Protein AF-A0A9E3EEW8-F1 (afdb_monomer_lite)

Structure (mmCIF, N/CA/C/O backbone):
data_AF-A0A9E3EEW8-F1
#
_entry.id   AF-A0A9E3EEW8-F1
#
loop_
_atom_site.group_PDB
_atom_site.id
_atom_site.type_symbol
_atom_site.label_atom_id
_atom_site.label_alt_id
_atom_site.label_comp_id
_atom_site.label_asym_id
_atom_site.label_entity_id
_atom_site.label_seq_id
_atom_site.pdbx_PDB_ins_code
_atom_site.Cartn_x
_atom_site.Cartn_y
_atom_site.Cartn_z
_atom_site.occupancy
_atom_site.B_iso_or_equiv
_atom_site.auth_seq_id
_atom_site.auth_comp_id
_atom_site.auth_asym_id
_atom_site.auth_atom_id
_atom_site.pdbx_PDB_model_num
ATOM 1 N N . LYS A 1 1 ? -18.113 -5.551 -27.482 1.00 34.78 1 LYS A N 1
ATOM 2 C CA . LYS A 1 1 ? -17.278 -6.743 -27.773 1.00 34.78 1 LYS A CA 1
ATOM 3 C C . LYS A 1 1 ? -15.870 -6.418 -27.308 1.00 34.78 1 LYS A C 1
ATOM 5 O O . LYS A 1 1 ? -15.199 -5.686 -28.014 1.00 34.78 1 LYS A O 1
ATOM 10 N N . GLY A 1 2 ? -15.486 -6.960 -26.149 1.00 43.91 2 GLY A N 1
ATOM 11 C CA . GLY A 1 2 ? -14.095 -7.108 -25.715 1.00 43.91 2 GLY A CA 1
ATOM 12 C C . GLY A 1 2 ? -13.423 -5.884 -25.098 1.00 43.91 2 GLY A C 1
ATOM 13 O O . GLY A 1 2 ? -12.382 -5.479 -25.605 1.00 43.91 2 GLY A O 1
ATOM 14 N N . ASP A 1 3 ? -13.956 -5.350 -24.000 1.00 38.84 3 ASP A N 1
ATOM 15 C CA . ASP A 1 3 ? -13.170 -4.485 -23.116 1.00 38.84 3 ASP A CA 1
ATOM 16 C C . ASP A 1 3 ? -12.276 -5.399 -22.269 1.00 38.84 3 ASP A C 1
ATOM 18 O O . ASP A 1 3 ? -12.746 -6.154 -21.419 1.00 38.84 3 ASP A O 1
ATOM 22 N N . ASN A 1 4 ? -10.987 -5.427 -22.606 1.00 45.56 4 ASN A N 1
ATOM 23 C CA . ASN A 1 4 ? -9.958 -6.183 -21.900 1.00 45.56 4 ASN A CA 1
ATOM 24 C C . ASN A 1 4 ? -9.696 -5.528 -20.534 1.00 45.56 4 ASN A C 1
ATOM 26 O O . ASN A 1 4 ? -8.698 -4.833 -20.364 1.00 45.56 4 ASN A O 1
ATOM 30 N N . SER A 1 5 ? -10.594 -5.739 -19.569 1.00 46.56 5 SER A N 1
ATOM 31 C CA . SER A 1 5 ? -10.335 -5.492 -18.149 1.00 46.56 5 SER A CA 1
ATOM 32 C C . SER A 1 5 ? -9.250 -6.468 -17.695 1.00 46.56 5 SER A C 1
ATOM 34 O O . SER A 1 5 ? -9.527 -7.618 -17.351 1.00 46.56 5 SER A O 1
ATOM 36 N N . ALA A 1 6 ? -7.993 -6.053 -17.807 1.00 45.31 6 ALA A N 1
ATOM 37 C CA . ALA A 1 6 ? -6.842 -6.841 -17.409 1.00 45.31 6 ALA A CA 1
ATOM 38 C C . ALA A 1 6 ? -6.734 -6.879 -15.875 1.00 45.31 6 ALA A C 1
ATOM 40 O O . ALA A 1 6 ? -5.888 -6.221 -15.296 1.00 45.31 6 ALA A O 1
ATOM 41 N N . GLY A 1 7 ? -7.571 -7.703 -15.240 1.00 49.41 7 GLY A N 1
ATOM 42 C CA . GLY A 1 7 ? -7.485 -8.042 -13.818 1.00 49.41 7 GLY A CA 1
ATOM 43 C C . GLY A 1 7 ? -8.575 -7.378 -12.985 1.00 49.41 7 GLY A C 1
ATOM 44 O O . GLY A 1 7 ? -8.652 -6.166 -12.868 1.00 49.41 7 GLY A O 1
ATOM 45 N N . SER A 1 8 ? -9.430 -8.183 -12.367 1.00 56.59 8 SER A N 1
ATOM 46 C CA . SER A 1 8 ? -10.516 -7.764 -11.470 1.00 56.59 8 SER A CA 1
ATOM 47 C C . SER A 1 8 ? -10.060 -7.144 -10.138 1.00 56.59 8 SER A C 1
ATOM 49 O O . SER A 1 8 ? -10.896 -6.901 -9.271 1.00 56.59 8 SER A O 1
ATOM 51 N N . ASP A 1 9 ? -8.760 -6.898 -9.964 1.00 73.31 9 ASP A N 1
ATOM 52 C CA . ASP A 1 9 ? -8.111 -6.667 -8.669 1.00 73.31 9 ASP A CA 1
ATOM 53 C C . ASP A 1 9 ? -7.173 -5.445 -8.700 1.00 73.31 9 ASP A C 1
ATOM 55 O O . ASP A 1 9 ? -6.140 -5.411 -8.025 1.00 73.31 9 ASP A O 1
ATOM 59 N N . GLU A 1 10 ? -7.532 -4.442 -9.503 1.00 83.25 10 GLU A N 1
ATOM 60 C CA . GLU A 1 10 ?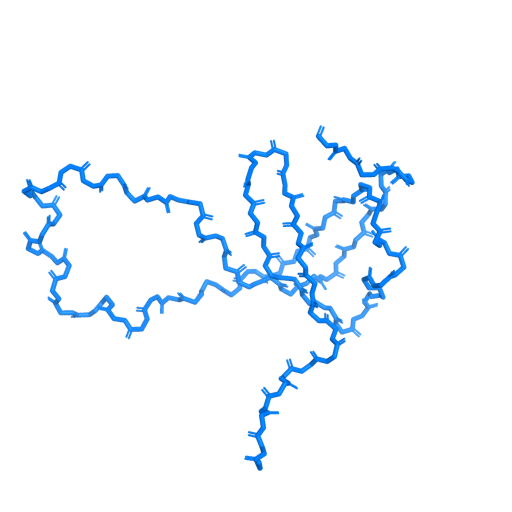 -6.868 -3.137 -9.557 1.00 83.25 10 GLU A CA 1
ATOM 61 C C . GLU A 1 10 ? -7.620 -2.127 -8.674 1.00 83.25 10 GLU A C 1
ATOM 63 O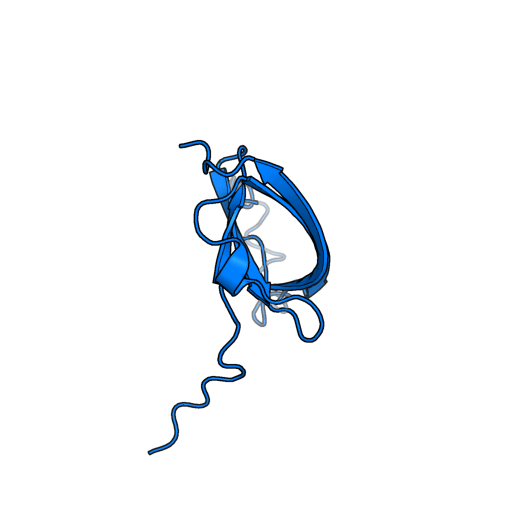 O . GLU A 1 10 ? -8.848 -2.011 -8.720 1.00 83.25 10 GLU A O 1
ATOM 68 N N . TYR A 1 11 ? -6.881 -1.398 -7.839 1.00 88.06 11 TYR A N 1
ATOM 69 C CA . TYR A 1 11 ? -7.411 -0.434 -6.876 1.00 88.06 11 TYR A CA 1
ATOM 70 C C . TYR A 1 11 ? -6.613 0.867 -6.919 1.00 88.06 11 TYR A C 1
ATOM 72 O O . TYR A 1 11 ? -5.455 0.885 -7.323 1.00 88.06 11 TYR A O 1
ATOM 80 N N . LEU A 1 12 ? -7.212 1.964 -6.456 1.00 88.38 12 LEU A N 1
ATOM 81 C CA . LEU A 1 12 ? -6.512 3.237 -6.295 1.00 88.38 12 LEU A CA 1
ATOM 82 C C . LEU A 1 12 ? -5.993 3.385 -4.865 1.00 88.38 12 LEU A C 1
ATOM 84 O O . LEU A 1 12 ? -6.763 3.318 -3.906 1.00 88.38 12 LEU A O 1
ATOM 88 N N . LEU A 1 13 ? -4.694 3.633 -4.736 1.00 87.81 13 LEU A N 1
ATOM 89 C CA . LEU A 1 13 ? -4.038 3.989 -3.484 1.00 87.81 13 LEU A CA 1
ATOM 90 C C . LEU A 1 13 ? -3.761 5.494 -3.474 1.00 87.81 13 LEU A C 1
ATOM 92 O O . LEU A 1 13 ? -2.979 5.986 -4.285 1.00 87.81 13 LEU A O 1
ATOM 96 N N . ALA A 1 14 ? -4.394 6.216 -2.552 1.00 88.38 14 ALA A N 1
ATOM 97 C CA . ALA A 1 14 ? -4.091 7.617 -2.279 1.00 88.38 14 ALA A CA 1
ATOM 98 C C . ALA A 1 14 ? -3.033 7.703 -1.172 1.00 88.38 14 ALA A C 1
ATOM 100 O O . ALA A 1 14 ? -3.208 7.121 -0.100 1.00 88.38 14 ALA A O 1
ATOM 101 N N . ALA A 1 15 ? -1.942 8.411 -1.439 1.00 85.44 15 ALA A N 1
ATOM 102 C CA . ALA A 1 15 ? -0.869 8.647 -0.488 1.00 85.44 15 ALA A CA 1
ATOM 103 C C . ALA A 1 15 ? -1.004 10.032 0.169 1.00 85.44 15 ALA A C 1
ATOM 105 O O . ALA A 1 15 ? -1.621 10.952 -0.369 1.00 85.44 15 ALA A O 1
ATOM 106 N N . ASN A 1 16 ? -0.410 10.183 1.355 1.00 84.19 16 ASN A N 1
ATOM 107 C CA . ASN A 1 16 ? -0.513 11.400 2.170 1.00 84.19 16 ASN A CA 1
ATOM 108 C C . ASN A 1 16 ? 0.135 12.641 1.523 1.00 84.19 16 ASN A C 1
ATOM 110 O O . ASN A 1 16 ? -0.114 13.760 1.964 1.00 84.19 16 ASN A O 1
ATOM 114 N N . ASP A 1 17 ? 0.976 12.456 0.508 1.00 80.50 17 ASP A N 1
ATOM 115 C CA . ASP A 1 17 ? 1.582 13.519 -0.301 1.00 80.50 17 ASP A CA 1
ATOM 116 C C . ASP A 1 17 ? 0.648 14.033 -1.419 1.00 80.50 17 ASP A C 1
ATOM 118 O O . ASP A 1 17 ? 1.016 14.952 -2.150 1.00 80.50 17 ASP A O 1
ATOM 122 N N . GLY A 1 18 ? -0.566 13.479 -1.529 1.00 81.25 18 GLY A N 1
ATOM 123 C CA . GLY A 1 18 ? -1.558 13.818 -2.554 1.00 81.25 18 GLY A CA 1
ATOM 124 C C . GLY A 1 18 ? -1.442 12.979 -3.828 1.00 81.25 18 GLY A C 1
ATOM 125 O O . GLY A 1 18 ? -2.240 13.150 -4.750 1.00 81.25 18 GLY A O 1
ATOM 126 N N . SER A 1 19 ? -0.478 12.065 -3.875 1.00 78.94 19 SER A N 1
ATOM 127 C CA . SER A 1 19 ? -0.225 11.180 -5.003 1.00 78.94 19 SER A CA 1
ATOM 128 C C . SER A 1 19 ? -1.243 10.045 -5.068 1.00 78.94 19 SER A C 1
ATOM 130 O O . SER A 1 19 ? -1.661 9.507 -4.041 1.00 78.94 19 SER A O 1
ATOM 132 N N . THR A 1 20 ? -1.608 9.623 -6.278 1.00 84.88 20 THR A N 1
ATOM 133 C CA . THR A 1 20 ? -2.488 8.466 -6.496 1.00 84.88 20 THR A CA 1
ATOM 134 C C . THR A 1 20 ? -1.796 7.413 -7.339 1.00 84.88 20 THR A C 1
ATOM 136 O O . THR A 1 20 ? -1.193 7.749 -8.353 1.00 84.88 20 THR A O 1
ATOM 139 N N . TRP A 1 21 ? -1.933 6.151 -6.946 1.00 86.19 21 TRP A N 1
ATOM 140 C CA . TRP A 1 21 ? -1.318 5.007 -7.610 1.00 86.19 21 TRP A CA 1
ATOM 141 C C . TRP A 1 21 ? -2.386 3.993 -7.997 1.00 86.19 21 TRP A C 1
ATOM 143 O O . TRP A 1 21 ? -3.246 3.664 -7.178 1.00 86.19 21 TRP A O 1
ATOM 153 N N . GLU A 1 22 ? -2.300 3.452 -9.208 1.00 87.44 22 GLU A N 1
ATOM 154 C CA . GLU A 1 22 ? -3.024 2.229 -9.552 1.00 87.44 22 GLU A CA 1
ATOM 155 C C . GLU A 1 22 ? -2.237 1.045 -8.989 1.00 87.44 22 GLU A C 1
ATOM 157 O O . GLU A 1 22 ? -1.038 0.902 -9.246 1.00 87.44 22 GLU A O 1
ATOM 162 N N . VAL A 1 23 ? -2.881 0.230 -8.161 1.00 89.12 23 VAL A N 1
ATOM 163 C CA . VAL A 1 23 ? -2.246 -0.886 -7.467 1.00 89.12 23 VAL A CA 1
ATOM 164 C C . VAL A 1 23 ? -2.968 -2.188 -7.756 1.00 89.12 23 VAL A C 1
ATOM 166 O O . VAL A 1 23 ? -4.193 -2.252 -7.694 1.00 89.12 23 VAL A O 1
ATOM 169 N N . ARG A 1 24 ? -2.204 -3.251 -7.990 1.00 90.75 24 ARG A N 1
ATOM 170 C CA . ARG A 1 24 ? -2.723 -4.619 -8.102 1.00 90.75 24 ARG A CA 1
ATOM 171 C C . ARG A 1 24 ? -1.918 -5.583 -7.254 1.00 90.75 24 ARG A C 1
ATOM 173 O O . ARG A 1 24 ? -0.764 -5.305 -6.928 1.00 90.75 24 ARG A O 1
ATOM 180 N N . SER A 1 25 ? -2.479 -6.740 -6.931 1.00 87.31 25 SER A N 1
ATOM 181 C CA . SER A 1 25 ? -1.729 -7.814 -6.280 1.00 87.31 25 SER A CA 1
ATOM 182 C C . SER A 1 25 ? -2.303 -9.175 -6.632 1.00 87.31 25 SER A C 1
ATOM 184 O O . SER A 1 25 ? -3.512 -9.364 -6.577 1.00 87.31 25 SER A O 1
ATOM 186 N N . ASP A 1 26 ? -1.424 -10.136 -6.910 1.00 84.56 26 ASP A N 1
ATOM 187 C CA . ASP A 1 26 ? -1.811 -11.535 -7.121 1.00 84.56 26 ASP A CA 1
ATOM 188 C C . ASP A 1 26 ? -1.814 -12.343 -5.809 1.00 84.56 26 ASP A C 1
ATOM 190 O O . ASP A 1 26 ? -2.388 -13.428 -5.739 1.00 84.56 26 ASP A O 1
ATOM 194 N N . ASN A 1 27 ? -1.149 -11.835 -4.762 1.00 83.19 27 ASN A N 1
ATOM 195 C CA . ASN A 1 27 ? -0.899 -12.576 -3.519 1.00 83.19 27 ASN A CA 1
ATOM 196 C C . ASN A 1 27 ? -1.548 -11.937 -2.278 1.00 83.19 27 ASN A C 1
ATOM 198 O O . ASN A 1 27 ? -1.636 -12.571 -1.227 1.00 83.19 27 ASN A O 1
ATOM 202 N N . VAL A 1 28 ? -2.012 -10.689 -2.380 1.00 85.00 28 VAL A N 1
ATOM 203 C CA . VAL A 1 28 ? -2.664 -9.959 -1.288 1.00 85.00 28 VAL A CA 1
ATOM 204 C C . VAL A 1 28 ? -4.071 -9.553 -1.713 1.00 85.00 28 VAL A C 1
ATOM 206 O O . VAL A 1 28 ? -4.273 -8.962 -2.767 1.00 85.00 28 VAL A O 1
ATOM 209 N N . SER A 1 29 ? -5.064 -9.820 -0.864 1.00 88.94 29 SER A N 1
ATOM 210 C CA . SER A 1 29 ? -6.447 -9.405 -1.117 1.00 88.94 29 SER A CA 1
ATOM 211 C C . SER A 1 29 ? -6.636 -7.921 -0.780 1.00 88.94 29 SER A C 1
ATOM 213 O O . SER A 1 29 ? -7.036 -7.573 0.332 1.00 88.94 29 SER A O 1
ATOM 215 N N . LEU A 1 30 ? -6.348 -7.046 -1.747 1.00 88.38 30 LEU A N 1
ATOM 216 C CA . LEU A 1 30 ? -6.434 -5.586 -1.598 1.00 88.38 30 LEU A CA 1
ATOM 217 C C . LEU A 1 30 ? -7.848 -5.109 -1.215 1.00 88.38 30 LEU A C 1
ATOM 219 O O . LEU A 1 30 ? -7.991 -4.188 -0.413 1.00 88.38 30 LEU A O 1
ATOM 223 N N . ALA A 1 31 ? -8.888 -5.810 -1.678 1.00 88.50 31 ALA A N 1
ATOM 224 C CA . ALA A 1 31 ? -10.287 -5.562 -1.318 1.00 88.50 31 ALA A CA 1
ATOM 225 C C . ALA A 1 31 ? -10.546 -5.508 0.201 1.00 88.50 31 ALA A C 1
ATOM 227 O O . ALA A 1 31 ? -11.404 -4.758 0.663 1.00 88.50 31 ALA A O 1
ATOM 228 N N . LYS A 1 32 ? -9.808 -6.296 0.997 1.00 89.06 32 LYS A N 1
ATOM 229 C CA . LYS A 1 32 ? -9.964 -6.343 2.464 1.00 89.06 32 LYS A CA 1
ATOM 230 C C . LYS A 1 32 ? -9.394 -5.117 3.174 1.00 89.06 32 LYS A C 1
ATOM 232 O O . LYS A 1 32 ? -9.587 -4.969 4.376 1.00 89.06 32 LYS A O 1
ATOM 237 N N . HIS A 1 33 ? -8.670 -4.274 2.448 1.00 88.88 33 HIS A N 1
ATOM 238 C CA . HIS A 1 33 ? -7.988 -3.107 2.984 1.00 88.88 33 HIS A CA 1
ATOM 239 C C . HIS A 1 33 ? -8.581 -1.787 2.477 1.00 88.88 33 HIS A C 1
ATOM 241 O O . HIS A 1 33 ? -8.009 -0.722 2.704 1.00 88.88 33 HIS A O 1
ATOM 247 N N . LEU A 1 34 ? -9.742 -1.835 1.817 1.00 89.06 34 LEU A N 1
ATOM 248 C CA . LEU A 1 34 ? -10.466 -0.632 1.423 1.00 89.06 34 LEU A CA 1
ATOM 249 C C . LEU A 1 34 ? -10.880 0.168 2.659 1.00 89.06 34 LEU A C 1
ATOM 251 O O . LEU A 1 34 ? -11.452 -0.371 3.600 1.00 89.06 34 LEU A O 1
ATOM 255 N N . GLY A 1 35 ? -10.598 1.470 2.641 1.00 88.62 35 GLY A N 1
ATOM 256 C CA . GLY A 1 35 ? -10.893 2.353 3.768 1.00 88.62 35 GLY A CA 1
ATOM 257 C C . GLY A 1 35 ? -9.929 2.219 4.949 1.00 88.62 35 GLY A C 1
ATOM 258 O O . GLY A 1 35 ? -10.126 2.922 5.934 1.00 88.62 35 GLY A O 1
ATOM 259 N N . HIS A 1 36 ? -8.884 1.395 4.847 1.00 92.06 36 HIS A N 1
ATOM 260 C CA . HIS A 1 36 ? -7.809 1.306 5.834 1.00 92.06 36 HIS A CA 1
ATOM 261 C C . HIS A 1 36 ? -6.627 2.191 5.434 1.00 92.06 36 HIS A C 1
ATOM 263 O O . HIS A 1 36 ? -6.390 2.441 4.252 1.00 92.06 36 HIS A O 1
ATOM 269 N N . THR A 1 37 ? -5.839 2.619 6.419 1.00 92.81 37 THR A N 1
ATOM 270 C CA . THR A 1 37 ? -4.485 3.113 6.148 1.00 92.81 37 THR A CA 1
ATOM 271 C C . THR A 1 37 ? -3.553 1.910 6.082 1.00 92.81 37 THR A C 1
ATOM 273 O O . THR A 1 37 ? -3.518 1.075 6.993 1.00 92.81 37 THR A O 1
ATOM 276 N N . VAL A 1 38 ? -2.806 1.802 4.986 1.00 92.00 38 VAL A N 1
ATOM 277 C CA . VAL A 1 38 ? -1.881 0.697 4.727 1.00 92.00 38 VAL A CA 1
ATOM 278 C C . VAL A 1 38 ? -0.535 1.228 4.268 1.00 92.00 38 VAL A C 1
ATOM 280 O O . VAL A 1 38 ? -0.445 2.287 3.653 1.00 92.00 38 VAL A O 1
ATOM 283 N N . MET A 1 39 ? 0.512 0.462 4.539 1.00 92.00 39 MET A N 1
ATOM 284 C CA . MET A 1 39 ? 1.819 0.632 3.927 1.00 92.00 39 MET A CA 1
ATOM 285 C C . MET A 1 39 ? 1.986 -0.486 2.899 1.00 92.00 39 MET A C 1
ATOM 287 O O . MET A 1 39 ? 1.933 -1.664 3.251 1.00 92.00 39 MET A O 1
ATOM 291 N N . ALA A 1 40 ? 2.117 -0.115 1.629 1.00 90.00 40 ALA A N 1
ATOM 292 C CA . ALA A 1 40 ? 2.220 -1.054 0.520 1.00 90.00 40 ALA A CA 1
ATOM 293 C C . ALA A 1 40 ? 3.646 -1.055 -0.038 1.00 90.00 40 ALA A C 1
ATOM 295 O O . ALA A 1 40 ? 4.187 -0.002 -0.375 1.00 90.00 40 ALA A O 1
ATOM 296 N N . THR A 1 41 ? 4.227 -2.245 -0.162 1.00 90.94 41 THR A N 1
ATOM 297 C CA . THR A 1 41 ? 5.521 -2.467 -0.811 1.00 90.94 41 THR A CA 1
ATOM 298 C C . THR A 1 41 ? 5.274 -3.222 -2.108 1.00 90.94 41 THR A C 1
ATOM 300 O O . THR A 1 41 ? 4.571 -4.237 -2.127 1.00 90.94 41 THR A O 1
ATOM 303 N N . GLY A 1 42 ? 5.849 -2.741 -3.205 1.00 88.00 42 GLY A N 1
ATOM 304 C CA . GLY A 1 42 ? 5.620 -3.338 -4.510 1.00 88.00 42 GLY A CA 1
ATOM 305 C C . GLY A 1 42 ? 6.621 -2.912 -5.568 1.00 88.00 42 GLY A C 1
ATOM 306 O O . GLY A 1 42 ? 7.477 -2.053 -5.354 1.00 88.00 42 GLY A O 1
ATOM 307 N N . VAL A 1 43 ? 6.494 -3.539 -6.733 1.00 86.31 43 VAL A N 1
ATOM 308 C CA . VAL A 1 43 ? 7.267 -3.201 -7.926 1.00 86.31 43 VAL A CA 1
ATOM 309 C C . VAL A 1 43 ? 6.473 -2.190 -8.741 1.00 86.31 43 VAL A C 1
ATOM 311 O O . VAL A 1 43 ? 5.344 -2.463 -9.148 1.00 86.31 43 VAL A O 1
ATOM 314 N N . VAL A 1 44 ? 7.071 -1.028 -8.997 1.00 80.19 44 VAL A N 1
ATOM 315 C CA . VAL A 1 44 ? 6.480 0.005 -9.850 1.00 80.19 44 VAL A CA 1
ATOM 316 C C . VAL A 1 44 ? 6.873 -0.264 -11.297 1.00 80.19 44 VAL A C 1
ATOM 318 O O . VAL A 1 44 ? 8.047 -0.180 -11.664 1.00 80.19 44 VAL A O 1
ATOM 321 N N . ALA A 1 45 ? 5.881 -0.553 -12.133 1.00 71.06 45 ALA A N 1
ATOM 322 C CA . ALA A 1 45 ? 6.038 -0.473 -13.571 1.00 71.06 45 ALA A CA 1
ATOM 323 C C . ALA A 1 45 ? 5.768 0.980 -13.964 1.00 71.06 45 ALA A C 1
ATOM 325 O O . ALA A 1 45 ? 4.623 1.400 -14.127 1.00 71.06 45 ALA A O 1
ATOM 326 N N . HIS A 1 46 ? 6.831 1.777 -14.089 1.00 59.16 46 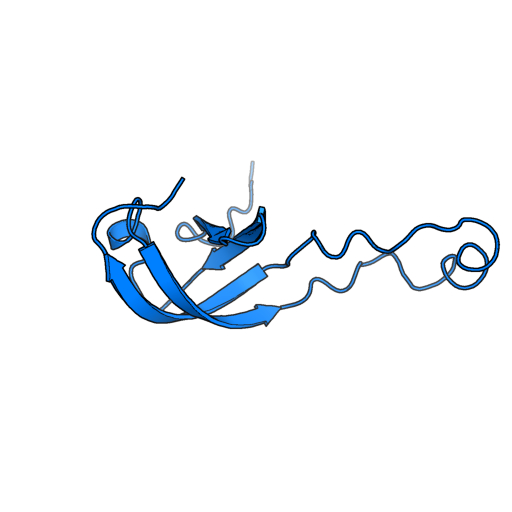HIS A N 1
ATOM 327 C CA . HIS A 1 46 ? 6.694 3.086 -14.711 1.00 59.16 46 HIS A CA 1
ATOM 328 C C . HIS A 1 46 ? 6.269 2.825 -16.155 1.00 59.16 46 HIS A C 1
ATOM 330 O O . HIS A 1 46 ? 7.050 2.277 -16.939 1.00 59.16 46 HIS A O 1
ATOM 336 N N . SER A 1 47 ? 5.026 3.161 -16.500 1.00 51.88 47 SER A N 1
ATOM 337 C CA . SER A 1 47 ? 4.579 3.251 -17.882 1.00 51.88 47 SER A CA 1
ATOM 338 C C . SER A 1 47 ? 5.384 4.376 -18.515 1.00 51.88 47 SER A C 1
ATOM 340 O O . SER A 1 47 ? 4.953 5.525 -18.552 1.00 51.88 47 SER A O 1
ATOM 342 N N . ALA A 1 48 ? 6.614 4.049 -18.918 1.00 48.31 48 ALA A N 1
ATOM 343 C CA . ALA A 1 48 ? 7.493 4.926 -19.652 1.00 48.31 48 ALA A CA 1
ATOM 344 C C . ALA A 1 48 ? 6.673 5.426 -20.829 1.00 48.31 48 ALA A C 1
ATOM 346 O O . ALA A 1 48 ? 6.319 4.643 -21.712 1.00 48.31 48 ALA A O 1
ATOM 347 N N . MET A 1 49 ? 6.299 6.702 -20.743 1.00 46.34 49 MET A N 1
ATOM 348 C CA . MET A 1 49 ? 5.485 7.415 -21.707 1.00 46.34 49 MET A CA 1
ATOM 349 C C . MET A 1 49 ? 5.813 6.915 -23.108 1.00 46.34 49 MET A C 1
ATOM 351 O O . MET A 1 49 ? 6.894 7.187 -23.638 1.00 46.34 49 MET A O 1
ATOM 355 N N . HIS A 1 50 ? 4.878 6.192 -23.715 1.00 43.16 50 HIS A N 1
ATOM 356 C CA . HIS A 1 50 ? 5.004 5.675 -25.073 1.00 43.16 50 HIS A CA 1
ATOM 357 C C . HIS A 1 50 ? 4.838 6.806 -26.113 1.00 43.16 50 HIS A C 1
ATOM 359 O O . HIS A 1 50 ? 4.181 6.628 -27.129 1.00 43.16 50 HIS A O 1
ATOM 365 N N . ASN A 1 51 ? 5.411 7.983 -25.823 1.00 42.75 51 ASN A N 1
ATOM 366 C CA . ASN A 1 51 ? 5.494 9.182 -26.660 1.00 42.75 51 ASN A CA 1
ATOM 367 C C . ASN A 1 51 ? 6.744 10.052 -26.374 1.00 42.75 51 ASN A C 1
ATOM 369 O O . ASN A 1 51 ? 6.931 11.072 -27.026 1.00 42.75 51 ASN A O 1
ATOM 373 N N . MET A 1 52 ? 7.651 9.677 -25.457 1.00 46.19 52 MET A N 1
ATOM 374 C CA . MET A 1 52 ? 8.914 10.415 -25.253 1.00 46.19 52 MET A CA 1
ATOM 375 C C . MET A 1 52 ? 10.076 9.797 -26.037 1.00 46.19 52 MET A C 1
ATOM 377 O O . 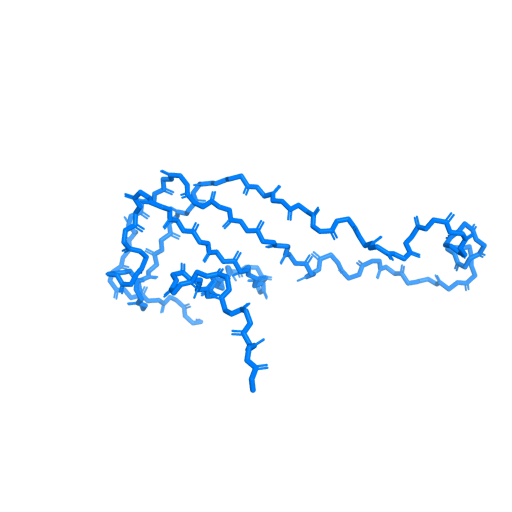MET A 1 52 ? 11.073 9.371 -25.450 1.00 46.19 52 MET A O 1
ATOM 381 N N . LYS A 1 53 ? 9.963 9.709 -27.365 1.00 48.66 53 LYS A N 1
ATOM 382 C CA . LYS A 1 53 ? 11.127 9.343 -28.188 1.00 48.66 53 LYS A CA 1
ATOM 383 C C . LYS A 1 53 ? 11.507 10.293 -29.311 1.00 48.66 53 LYS A C 1
ATOM 385 O O . LYS A 1 53 ? 12.590 10.082 -29.842 1.00 48.66 53 LYS A O 1
ATOM 390 N N . GLU A 1 54 ? 10.766 11.364 -29.594 1.00 46.41 54 GLU A N 1
ATOM 391 C CA . GLU A 1 54 ? 11.230 12.286 -30.645 1.00 46.41 54 GLU A CA 1
ATOM 392 C C . GLU A 1 54 ? 11.193 13.775 -30.272 1.00 46.41 54 GLU A C 1
ATOM 394 O O . GLU A 1 54 ? 12.211 14.445 -30.432 1.00 46.41 54 GLU A O 1
ATOM 399 N N . ASP A 1 55 ? 10.135 14.292 -29.640 1.00 46.72 55 ASP A N 1
ATOM 400 C CA . ASP A 1 55 ? 9.973 15.759 -29.548 1.00 46.72 55 ASP A CA 1
ATOM 401 C C . ASP A 1 55 ? 10.326 16.414 -28.195 1.00 46.72 55 ASP A C 1
ATOM 403 O O . ASP A 1 55 ? 10.339 17.641 -28.070 1.00 46.72 55 ASP A O 1
ATOM 407 N N . THR A 1 56 ? 10.666 15.647 -27.153 1.00 46.75 56 THR A N 1
ATOM 408 C CA . THR A 1 56 ? 10.887 16.215 -25.802 1.00 46.75 56 THR A CA 1
ATOM 409 C C . THR A 1 56 ? 12.273 16.821 -25.582 1.00 46.75 56 THR A C 1
ATOM 411 O O . THR A 1 56 ? 12.498 17.473 -24.561 1.00 46.75 56 THR A O 1
ATOM 414 N N . LYS A 1 57 ? 13.223 16.647 -26.511 1.00 48.81 57 LYS A N 1
ATOM 415 C CA . LYS A 1 57 ? 14.554 17.261 -26.369 1.00 48.81 57 LYS A CA 1
ATOM 416 C C . LYS A 1 57 ? 14.548 18.761 -26.695 1.00 48.81 57 LYS A C 1
ATOM 418 O O . LYS A 1 57 ? 15.427 19.473 -26.219 1.00 48.81 57 LYS A O 1
ATOM 423 N N . THR A 1 58 ? 13.554 19.246 -27.442 1.00 45.81 58 THR A N 1
ATOM 424 C CA . THR A 1 58 ? 13.513 20.645 -27.908 1.00 45.81 58 THR A CA 1
ATOM 425 C C . THR A 1 58 ? 12.616 21.537 -27.042 1.00 45.81 58 THR A C 1
ATOM 427 O O . THR A 1 58 ? 12.912 22.715 -26.883 1.00 45.81 58 THR A O 1
ATOM 430 N N . MET A 1 59 ? 11.571 20.995 -26.401 1.00 44.62 59 MET A N 1
ATOM 431 C CA . MET A 1 59 ? 10.605 21.800 -25.625 1.00 44.62 59 MET A CA 1
ATOM 432 C C . MET A 1 59 ? 10.991 22.041 -24.154 1.00 44.62 59 MET A C 1
ATOM 434 O O . MET A 1 59 ? 10.467 22.959 -23.521 1.00 44.62 59 MET A O 1
ATOM 438 N N . ALA A 1 60 ? 11.926 21.255 -23.608 1.00 45.88 60 ALA A N 1
ATOM 439 C CA . ALA A 1 60 ? 12.362 21.359 -22.210 1.00 45.88 60 ALA A CA 1
ATOM 440 C C . ALA A 1 60 ? 13.233 22.597 -21.912 1.00 45.88 60 ALA A C 1
ATOM 442 O O . ALA A 1 60 ? 13.522 22.870 -20.750 1.00 45.88 60 ALA A O 1
ATOM 443 N N . HIS A 1 61 ? 13.672 23.329 -22.941 1.00 48.78 61 HIS A N 1
ATOM 444 C CA . HIS A 1 61 ? 14.483 24.535 -22.763 1.00 48.78 61 HIS A CA 1
ATOM 445 C C . HIS A 1 61 ? 13.648 25.829 -22.734 1.00 48.78 61 HIS A C 1
ATOM 447 O O . HIS A 1 61 ? 14.108 26.818 -22.173 1.00 48.78 61 HIS A O 1
ATOM 453 N N . ASP A 1 62 ? 12.437 25.839 -23.305 1.00 46.41 62 ASP A N 1
ATOM 454 C CA . ASP A 1 62 ? 11.679 27.088 -23.533 1.00 46.41 62 ASP A CA 1
ATOM 455 C C . ASP A 1 62 ? 10.430 27.236 -22.655 1.00 46.41 62 ASP A C 1
ATOM 457 O O . ASP A 1 62 ? 9.962 28.334 -22.365 1.00 46.41 62 ASP A O 1
ATOM 461 N N . SER A 1 63 ? 9.890 26.125 -22.166 1.00 42.75 63 SER A N 1
ATOM 462 C CA . SER A 1 63 ? 8.743 26.153 -21.270 1.00 42.75 63 SER A CA 1
ATOM 463 C C . SER A 1 63 ? 9.191 25.604 -19.926 1.00 42.75 63 SER A C 1
ATOM 465 O O . SER A 1 63 ? 9.612 24.456 -19.830 1.00 42.75 63 SER A O 1
ATOM 467 N N . GLY A 1 64 ? 9.149 26.433 -18.879 1.00 46.88 64 GLY A N 1
ATOM 468 C CA . GLY A 1 64 ? 9.461 26.068 -17.489 1.00 46.88 64 GLY A CA 1
ATOM 469 C C . GLY A 1 64 ? 8.470 25.063 -16.884 1.00 46.88 64 GLY A C 1
ATOM 470 O O . GLY A 1 64 ? 8.045 25.217 -15.739 1.00 46.88 64 GLY A O 1
ATOM 471 N N . VAL A 1 65 ? 8.071 24.058 -17.663 1.00 44.75 65 VAL A N 1
ATOM 472 C CA . VAL A 1 65 ? 7.225 22.938 -17.285 1.00 44.75 65 VAL A CA 1
ATOM 473 C C . VAL A 1 65 ? 8.055 22.062 -16.362 1.00 44.75 65 VAL A C 1
ATOM 475 O O . VAL A 1 65 ? 8.809 21.181 -16.776 1.00 44.75 65 VAL A O 1
ATOM 478 N N . LYS A 1 66 ? 7.925 22.340 -15.066 1.00 45.94 66 LYS A N 1
ATOM 479 C CA . LYS A 1 66 ? 8.230 21.362 -14.031 1.00 45.94 66 LYS A CA 1
ATOM 480 C C . LYS A 1 66 ? 7.375 20.145 -14.358 1.00 45.94 66 LYS A C 1
ATOM 482 O O . LYS A 1 66 ? 6.152 20.270 -14.425 1.00 45.94 66 LYS A O 1
ATOM 487 N N . LYS A 1 67 ? 8.024 19.012 -14.631 1.00 45.66 67 LYS A N 1
ATOM 488 C CA . LYS A 1 67 ? 7.368 17.704 -14.692 1.00 45.66 67 LYS A CA 1
ATOM 489 C C . LYS A 1 67 ? 6.422 17.656 -13.497 1.00 45.66 67 LYS A C 1
ATOM 491 O O . LYS A 1 67 ? 6.872 17.847 -12.372 1.00 45.66 67 LYS A O 1
ATOM 496 N N . SER A 1 68 ? 5.117 17.553 -13.732 1.00 42.22 68 SER A N 1
ATOM 497 C CA . SER A 1 68 ? 4.221 17.250 -12.623 1.00 42.22 68 SER A CA 1
ATOM 498 C C . SER A 1 68 ? 4.532 15.810 -12.258 1.00 42.22 68 SER A C 1
ATOM 500 O O . SER A 1 68 ? 4.070 14.887 -12.913 1.00 42.22 68 SER A O 1
ATOM 502 N N . ASP A 1 69 ? 5.401 15.642 -11.264 1.00 49.06 69 ASP A N 1
ATOM 503 C CA . ASP A 1 69 ? 5.831 14.356 -10.714 1.00 49.06 69 ASP A CA 1
ATOM 504 C C . ASP A 1 69 ? 4.679 13.604 -10.013 1.00 49.06 69 ASP A C 1
ATOM 506 O O . ASP A 1 69 ? 4.930 12.617 -9.341 1.00 49.06 69 ASP A O 1
ATOM 510 N N . THR A 1 70 ? 3.431 14.066 -10.158 1.00 50.00 70 THR A N 1
ATOM 511 C CA . THR A 1 70 ? 2.209 13.528 -9.549 1.00 50.00 70 THR A CA 1
ATOM 512 C C . THR A 1 70 ? 1.549 12.401 -10.345 1.00 50.00 70 THR A C 1
ATOM 514 O O . THR A 1 70 ? 0.594 11.796 -9.858 1.00 50.00 70 THR A O 1
ATOM 517 N N . GLU A 1 71 ? 2.023 12.085 -11.553 1.00 54.00 71 GLU A N 1
ATOM 518 C CA . GLU A 1 71 ? 1.556 10.912 -12.303 1.00 54.00 71 GLU A CA 1
ATOM 519 C C . GLU A 1 71 ? 2.330 9.671 -11.857 1.00 54.00 71 GLU A C 1
ATOM 521 O O . GLU A 1 71 ? 3.323 9.251 -12.460 1.00 54.00 71 GLU A O 1
ATOM 526 N N . HIS A 1 72 ? 1.883 9.090 -10.750 1.00 66.69 72 HIS A N 1
ATOM 527 C CA . HIS A 1 72 ? 2.478 7.876 -10.230 1.00 66.69 72 HIS A CA 1
ATOM 528 C C . HIS A 1 72 ? 1.864 6.647 -10.916 1.00 66.69 72 HIS A C 1
ATOM 530 O O . HIS A 1 72 ? 0.649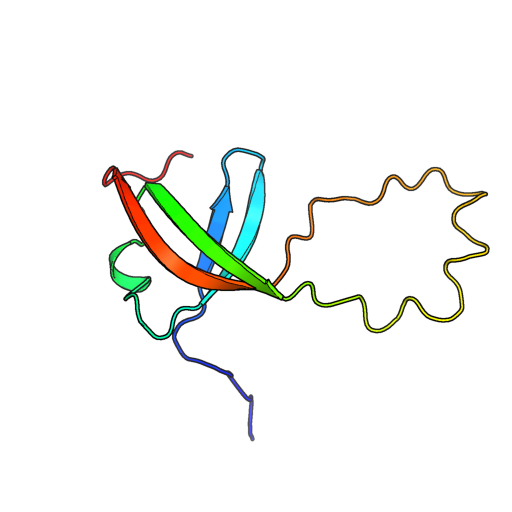 6.490 -10.981 1.00 66.69 72 HIS A O 1
ATOM 536 N N . GLY A 1 73 ? 2.728 5.818 -11.512 1.00 70.50 73 GLY A N 1
ATOM 537 C CA . GLY A 1 73 ? 2.348 4.714 -12.398 1.00 70.50 73 GLY A CA 1
ATOM 538 C C . GLY A 1 73 ? 1.710 3.506 -11.701 1.00 70.50 73 GLY A C 1
ATOM 539 O O . GLY A 1 73 ? 1.300 3.557 -10.546 1.00 70.50 73 GLY A O 1
ATOM 540 N N . HIS A 1 74 ? 1.662 2.384 -12.416 1.00 83.56 74 HIS A N 1
ATOM 541 C CA . HIS A 1 74 ? 1.068 1.145 -11.923 1.00 83.56 74 HIS A CA 1
ATOM 542 C C . HIS A 1 74 ? 2.036 0.384 -10.997 1.00 83.56 74 HIS A C 1
ATOM 544 O O . HIS A 1 74 ? 3.188 0.112 -11.360 1.00 83.56 74 HIS A O 1
ATOM 550 N N . MET A 1 75 ? 1.580 0.020 -9.798 1.00 86.81 75 MET A N 1
ATOM 551 C CA . MET A 1 75 ? 2.351 -0.734 -8.809 1.00 86.81 75 MET A CA 1
ATOM 552 C C . MET A 1 75 ? 1.760 -2.130 -8.592 1.00 86.81 75 MET A C 1
ATOM 554 O O . MET A 1 75 ? 0.593 -2.298 -8.255 1.00 86.81 75 MET A O 1
ATOM 558 N N . THR A 1 76 ? 2.602 -3.157 -8.698 1.00 90.44 76 THR A N 1
ATOM 559 C CA . THR A 1 76 ? 2.247 -4.514 -8.263 1.00 90.44 76 THR A CA 1
ATOM 560 C C . THR A 1 76 ? 2.696 -4.713 -6.817 1.00 90.44 76 THR A C 1
ATOM 562 O O . THR A 1 76 ? 3.893 -4.799 -6.540 1.00 90.44 76 THR A O 1
ATOM 565 N N . VAL A 1 77 ? 1.738 -4.763 -5.894 1.00 89.75 77 VAL A N 1
ATOM 566 C CA . VAL A 1 77 ? 1.946 -4.924 -4.451 1.00 89.75 77 VAL A CA 1
ATOM 567 C C . VAL A 1 77 ? 2.339 -6.364 -4.142 1.00 89.75 77 VAL A C 1
ATOM 569 O O . VAL A 1 77 ? 1.601 -7.304 -4.445 1.00 89.75 77 VAL A O 1
ATOM 572 N N . THR A 1 78 ? 3.491 -6.530 -3.498 1.00 90.19 78 THR A N 1
ATOM 573 C CA . THR A 1 78 ? 3.999 -7.826 -3.027 1.00 90.19 78 THR A CA 1
ATOM 574 C C . THR A 1 78 ? 3.771 -8.022 -1.535 1.00 90.19 78 THR A C 1
ATOM 576 O O . THR A 1 78 ? 3.645 -9.154 -1.076 1.00 90.19 78 THR A O 1
ATOM 579 N N . GLU A 1 79 ? 3.704 -6.925 -0.780 1.00 89.31 79 GLU A N 1
ATOM 580 C CA . GLU A 1 79 ? 3.490 -6.939 0.662 1.00 89.31 79 GLU A CA 1
ATOM 581 C C . GLU A 1 79 ? 2.634 -5.744 1.078 1.00 89.31 79 GLU A C 1
ATOM 583 O O . GLU A 1 79 ? 2.778 -4.637 0.554 1.00 89.31 79 GLU A O 1
ATOM 588 N N . LEU A 1 80 ? 1.735 -5.977 2.029 1.00 90.56 80 LEU A N 1
ATOM 589 C CA . LEU A 1 80 ? 0.865 -4.954 2.580 1.00 90.56 80 LEU A CA 1
ATOM 590 C C . LEU A 1 80 ? 0.880 -5.068 4.099 1.00 90.56 80 LEU A C 1
ATOM 592 O O . LEU A 1 80 ? 0.550 -6.113 4.661 1.00 90.56 80 LEU A O 1
ATOM 596 N N . HIS A 1 81 ? 1.238 -3.972 4.754 1.00 92.44 81 HIS A N 1
ATOM 597 C CA . HIS A 1 81 ? 1.175 -3.837 6.197 1.00 92.44 81 HIS A CA 1
ATOM 598 C C . HIS A 1 81 ? 0.001 -2.932 6.570 1.00 92.44 81 HIS A C 1
ATOM 600 O O . HIS A 1 81 ? -0.054 -1.761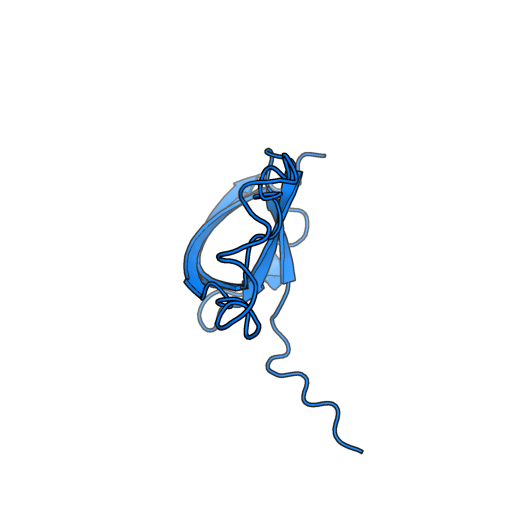 6.194 1.00 92.44 81 HIS A O 1
ATOM 606 N N . HIS A 1 82 ? -0.957 -3.476 7.311 1.00 91.38 82 HIS A N 1
ATOM 607 C CA . HIS A 1 82 ? -2.076 -2.697 7.821 1.00 91.38 82 HIS A CA 1
ATOM 608 C C . HIS A 1 82 ? -1.606 -1.760 8.940 1.00 91.38 82 HIS A C 1
ATOM 610 O O . HIS A 1 82 ? -0.902 -2.186 9.853 1.00 91.38 82 HIS A O 1
ATOM 616 N N . VAL A 1 83 ? -1.987 -0.486 8.864 1.00 92.06 83 VAL A N 1
ATOM 617 C CA . VAL A 1 83 ? -1.617 0.535 9.855 1.00 92.06 83 VAL A CA 1
ATOM 618 C C . VAL A 1 83 ? -2.810 0.883 10.741 1.00 92.06 83 VAL A C 1
ATOM 620 O O . VAL A 1 83 ? -2.665 0.922 11.961 1.00 92.06 83 VAL A O 1
ATOM 623 N N . SER A 1 84 ? -3.982 1.129 10.148 1.00 92.00 84 SER A N 1
ATOM 624 C CA . SER A 1 84 ? -5.213 1.407 10.896 1.00 92.00 84 SER A CA 1
ATOM 625 C C . SER A 1 84 ? -6.475 1.128 10.082 1.00 92.00 84 SER A C 1
ATOM 627 O O . SER A 1 84 ? -6.472 1.212 8.851 1.00 92.00 84 SER A O 1
ATOM 629 N N . ASP A 1 85 ? -7.583 0.866 10.778 1.00 90.25 85 ASP A N 1
ATOM 630 C CA . ASP A 1 85 ? -8.905 0.613 10.185 1.00 90.25 85 ASP A CA 1
ATOM 631 C C . ASP A 1 85 ? -9.566 1.863 9.572 1.00 90.25 85 ASP A C 1
ATOM 633 O O . ASP A 1 85 ? -10.657 1.793 9.012 1.00 90.25 85 ASP A O 1
ATOM 637 N N . ASN A 1 86 ? -8.907 3.023 9.651 1.00 87.25 86 ASN A N 1
ATOM 638 C CA . ASN A 1 86 ? -9.421 4.287 9.144 1.00 87.25 86 ASN A CA 1
ATOM 639 C C . ASN A 1 86 ? -8.459 4.878 8.117 1.00 87.25 86 ASN A C 1
ATOM 641 O O . ASN A 1 86 ? -7.285 5.098 8.409 1.00 87.25 86 ASN A O 1
ATOM 645 N N . CYS A 1 87 ? -8.979 5.206 6.941 1.00 79.06 87 CYS A N 1
ATOM 646 C CA . CYS A 1 87 ? -8.285 5.972 5.920 1.00 79.06 87 CYS A CA 1
ATOM 647 C C . CYS A 1 87 ? -8.196 7.436 6.365 1.00 79.06 87 CYS A C 1
ATOM 649 O O . CYS A 1 87 ? -9.214 8.067 6.672 1.00 79.06 87 CYS A O 1
ATOM 651 N N . GLN A 1 88 ? -6.972 7.959 6.435 1.00 71.94 88 GLN A N 1
ATOM 652 C CA . GLN A 1 88 ? -6.745 9.377 6.685 1.00 71.94 88 GLN A CA 1
ATOM 653 C C . GLN A 1 88 ? -7.213 10.173 5.461 1.00 71.94 88 GLN A C 1
ATOM 655 O O . GLN A 1 88 ? -6.856 9.840 4.333 1.00 71.94 88 GLN A O 1
ATOM 660 N N . ARG A 1 89 ? -8.059 11.180 5.691 1.00 59.88 89 ARG A N 1
ATOM 661 C CA . ARG A 1 89 ? -8.485 12.144 4.672 1.00 59.88 89 ARG A CA 1
ATOM 662 C C . ARG A 1 89 ? -7.695 13.430 4.787 1.00 59.88 89 ARG A C 1
ATOM 664 O O . ARG A 1 89 ? -7.392 13.806 5.942 1.00 59.88 89 ARG A O 1
#

Sequence (89 aa):
KGDNSAGSDEYLLAANDGSTWEVRSDNVSLAKHLGHTVMATGVVAHSAMHNMKEDTKTMAHDSGVKKSDTEHGHMTVTELHHVSDNCQR

Secondary structure (DSSP, 8-state):
-------TTEEEEE-TTS-EEEEE-SSS-GGGGTTSEEEEEEEEE----TTTTSSHHHHTTTS-----TTEEEEEEEEEEEEEESS---

pLDDT: mean 70.76, std 19.85, range [34.78, 92.81]

Foldseek 3Di:
DDPCPPDPAWDWDQDPVRAIETEGEPPDRVVVQVQFDKDFDFDFDPPPPPPPDPDVVPVVVPDVDDPPPRPGYYTYTPDMGTDGNHDDD

Radius of gyration: 16.61 Å; chains: 1; bounding box: 32×40×42 Å